Protein AF-A0A949UCL0-F1 (afdb_monomer_lite)

Foldseek 3Di:
DKDKDKDWPDDDPFKTKIKIFIADPVGDTDDIDMDMDTDDDDDD

Structure (mmCIF, N/CA/C/O backbone):
data_AF-A0A949UCL0-F1
#
_entry.id   AF-A0A949UCL0-F1
#
loop_
_atom_site.group_PDB
_atom_site.id
_atom_site.type_symbol
_atom_site.label_atom_id
_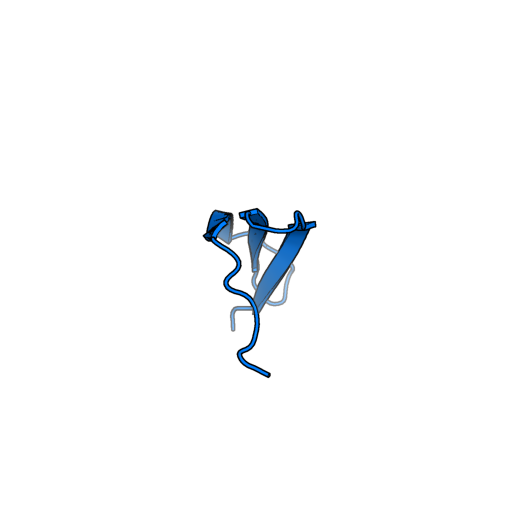atom_site.label_alt_id
_atom_site.label_comp_id
_atom_site.label_asym_id
_atom_site.label_entity_id
_atom_site.label_seq_id
_atom_site.pdbx_PDB_ins_code
_atom_site.Cartn_x
_atom_site.Cartn_y
_atom_site.Cartn_z
_atom_site.occupancy
_atom_site.B_iso_or_equiv
_atom_site.auth_seq_id
_atom_site.auth_comp_id
_atom_site.auth_asym_id
_atom_site.auth_atom_id
_atom_site.pdbx_PDB_model_num
ATOM 1 N N . ARG A 1 1 ? -14.243 -2.240 12.735 1.00 93.25 1 ARG A N 1
ATOM 2 C CA . ARG A 1 1 ? -13.749 -2.919 11.508 1.00 93.25 1 ARG A CA 1
ATOM 3 C C . ARG A 1 1 ? -12.874 -1.932 10.752 1.00 93.25 1 ARG A C 1
ATOM 5 O O . ARG A 1 1 ? -13.286 -0.787 10.645 1.00 93.25 1 ARG A O 1
ATOM 12 N N . LEU A 1 2 ? -11.713 -2.361 10.260 1.00 97.88 2 LEU A N 1
ATOM 13 C CA . LEU A 1 2 ? -10.820 -1.539 9.436 1.00 97.88 2 LEU A CA 1
ATOM 14 C C . LEU A 1 2 ? -10.826 -2.043 7.986 1.00 97.88 2 LEU A C 1
ATOM 16 O O . LEU A 1 2 ? -11.112 -3.220 7.740 1.00 97.88 2 LEU A O 1
ATOM 20 N N . ARG A 1 3 ? -10.534 -1.152 7.039 1.00 98.12 3 ARG A N 1
ATOM 21 C CA . ARG A 1 3 ? -10.386 -1.419 5.605 1.00 98.12 3 ARG A CA 1
ATOM 22 C C . ARG A 1 3 ? -9.003 -0.952 5.167 1.00 98.12 3 ARG A C 1
ATOM 24 O O . ARG A 1 3 ? -8.664 0.209 5.365 1.00 98.12 3 ARG A O 1
ATOM 31 N N . ALA A 1 4 ? -8.228 -1.852 4.571 1.00 98.31 4 ALA A N 1
ATOM 32 C CA . ALA A 1 4 ? -6.964 -1.517 3.928 1.00 98.31 4 ALA A CA 1
ATOM 33 C C . ALA A 1 4 ? -7.199 -1.323 2.425 1.00 98.31 4 ALA A C 1
ATOM 35 O O . ALA A 1 4 ? -7.827 -2.167 1.783 1.00 98.31 4 ALA A O 1
ATOM 36 N N . ILE A 1 5 ? -6.720 -0.211 1.878 1.00 98.06 5 ILE A N 1
ATOM 37 C CA . ILE A 1 5 ? -6.885 0.170 0.475 1.00 98.06 5 ILE A CA 1
ATOM 38 C C . ILE A 1 5 ? -5.495 0.433 -0.090 1.00 98.06 5 ILE A C 1
ATOM 40 O O . ILE A 1 5 ? -4.775 1.277 0.435 1.00 98.06 5 ILE A O 1
ATOM 44 N N . GLY A 1 6 ? -5.124 -0.290 -1.144 1.00 98.00 6 GLY A N 1
ATOM 45 C CA . GLY A 1 6 ? -3.883 -0.069 -1.880 1.00 98.00 6 GLY A CA 1
ATOM 46 C C . GLY A 1 6 ? -4.159 0.609 -3.216 1.00 98.00 6 GLY A C 1
ATOM 47 O O . GLY A 1 6 ? -5.080 0.204 -3.928 1.00 98.00 6 GLY A O 1
ATOM 48 N N . LYS A 1 7 ? -3.357 1.610 -3.575 1.00 98.19 7 LYS A N 1
ATOM 49 C CA . LYS A 1 7 ? -3.393 2.249 -4.892 1.00 98.19 7 LYS A CA 1
ATOM 50 C C . LYS A 1 7 ? -2.005 2.218 -5.507 1.00 98.19 7 LYS A C 1
ATOM 52 O O . LYS A 1 7 ? -1.034 2.683 -4.918 1.00 98.19 7 LYS A O 1
ATOM 57 N N . LEU A 1 8 ? -1.920 1.675 -6.713 1.00 97.88 8 LEU A N 1
ATOM 58 C CA . LEU A 1 8 ? -0.690 1.711 -7.482 1.00 97.88 8 LEU A CA 1
ATOM 59 C C . LEU A 1 8 ? -0.453 3.140 -7.988 1.00 97.88 8 LEU A C 1
ATOM 61 O O . LEU A 1 8 ? -1.333 3.744 -8.601 1.00 97.88 8 LEU A O 1
ATOM 65 N N . L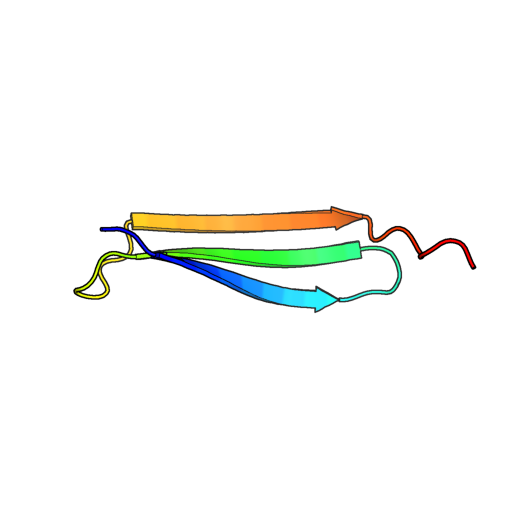EU A 1 9 ? 0.726 3.677 -7.691 1.00 98.12 9 LEU A N 1
ATOM 66 C CA . LEU A 1 9 ? 1.135 5.028 -8.074 1.00 98.12 9 LEU A CA 1
ATOM 67 C C . LEU A 1 9 ? 1.974 5.010 -9.349 1.00 98.12 9 LEU A C 1
ATOM 69 O O . LEU A 1 9 ? 1.798 5.853 -10.224 1.00 98.12 9 LEU A O 1
ATOM 73 N N . HIS A 1 10 ? 2.875 4.036 -9.460 1.00 97.69 10 HIS A N 1
ATOM 74 C CA . HIS A 1 10 ? 3.732 3.848 -10.621 1.00 97.69 10 HIS A CA 1
ATOM 75 C C . HIS A 1 10 ? 3.951 2.357 -10.877 1.00 97.69 10 HIS A C 1
ATOM 77 O O . HIS A 1 10 ? 4.262 1.611 -9.949 1.00 97.69 10 HIS A O 1
ATOM 83 N N . LEU A 1 11 ? 3.812 1.933 -12.134 1.00 96.88 11 LEU A N 1
ATOM 84 C CA . LEU A 1 11 ? 4.123 0.579 -12.587 1.00 96.88 11 LEU A CA 1
ATOM 85 C C . LEU A 1 11 ? 5.115 0.665 -13.743 1.00 96.88 11 LEU A C 1
ATOM 87 O O . LEU A 1 11 ? 4.733 0.923 -14.883 1.00 96.88 11 LEU A O 1
ATOM 91 N N . GLY A 1 12 ? 6.389 0.457 -13.430 1.00 94.00 12 GLY A N 1
ATOM 92 C CA . GLY A 1 12 ? 7.436 0.249 -14.419 1.00 94.00 12 GLY A CA 1
ATOM 93 C C . GLY A 1 12 ? 7.623 -1.236 -14.731 1.00 94.00 12 GLY A C 1
ATOM 94 O O . GLY A 1 12 ? 7.027 -2.112 -14.107 1.00 94.00 12 GLY A O 1
ATOM 95 N N . SER A 1 13 ? 8.517 -1.536 -15.672 1.00 93.50 13 SER A N 1
ATOM 96 C CA . SER A 1 13 ? 8.816 -2.918 -16.077 1.00 93.50 13 SER A CA 1
ATOM 97 C C . SER A 1 13 ? 9.526 -3.752 -15.003 1.00 93.50 13 SER A C 1
ATOM 99 O O . SER A 1 13 ? 9.472 -4.976 -15.048 1.00 93.50 13 SER A O 1
ATOM 101 N N . ARG A 1 14 ? 10.218 -3.105 -14.053 1.00 95.19 14 ARG A N 1
ATOM 102 C CA . ARG A 1 14 ? 11.010 -3.768 -12.997 1.00 95.19 14 ARG A CA 1
ATOM 103 C C . ARG A 1 14 ? 10.737 -3.248 -11.591 1.00 95.19 14 ARG A C 1
ATOM 105 O O . ARG A 1 14 ? 11.120 -3.910 -10.637 1.00 95.19 14 ARG A O 1
ATOM 112 N N . ILE A 1 15 ? 10.130 -2.072 -11.451 1.00 97.25 15 ILE A N 1
ATOM 113 C CA . ILE A 1 15 ? 9.874 -1.414 -10.166 1.00 97.25 15 ILE A CA 1
ATOM 114 C C . ILE A 1 15 ? 8.435 -0.910 -10.164 1.00 97.25 15 ILE A C 1
ATOM 116 O O . ILE A 1 15 ? 8.000 -0.283 -11.131 1.00 97.25 15 ILE A O 1
ATOM 120 N N . ALA A 1 16 ? 7.714 -1.164 -9.077 1.00 98.06 16 ALA A N 1
ATOM 121 C CA . ALA A 1 16 ? 6.378 -0.635 -8.844 1.00 98.06 16 ALA A CA 1
ATOM 122 C C . ALA A 1 16 ? 6.328 0.084 -7.496 1.00 98.06 16 ALA A C 1
ATOM 124 O 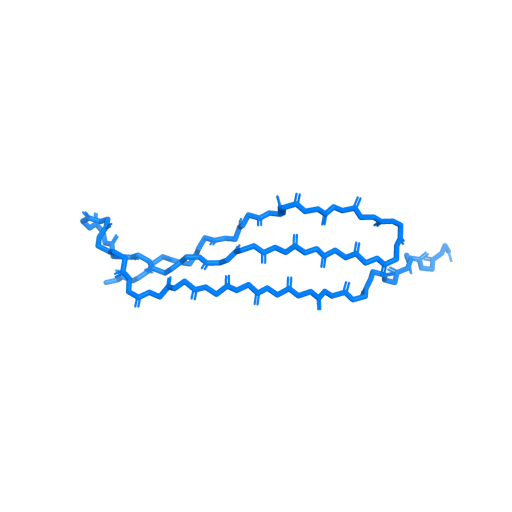O . ALA A 1 16 ? 6.879 -0.411 -6.515 1.00 98.06 16 ALA A O 1
ATOM 125 N N . THR A 1 17 ? 5.631 1.215 -7.444 1.00 98.31 17 THR A N 1
ATOM 126 C CA . THR A 1 17 ? 5.379 1.963 -6.210 1.00 98.31 17 THR A CA 1
ATOM 127 C C . THR A 1 17 ? 3.880 2.068 -5.984 1.00 98.31 17 THR A C 1
ATOM 129 O O . THR A 1 17 ? 3.123 2.386 -6.905 1.00 98.31 17 THR A O 1
ATOM 132 N N . ALA A 1 18 ? 3.446 1.815 -4.755 1.00 98.62 18 ALA A N 1
ATOM 133 C CA . ALA A 1 18 ? 2.056 1.909 -4.337 1.00 98.62 18 ALA A CA 1
ATOM 134 C C . ALA A 1 18 ? 1.936 2.659 -3.007 1.00 98.62 18 ALA A C 1
ATOM 136 O O . ALA A 1 18 ? 2.861 2.661 -2.194 1.00 98.62 18 ALA A O 1
ATOM 137 N N . GLU A 1 19 ? 0.779 3.267 -2.783 1.00 98.50 19 GLU A N 1
ATOM 138 C CA . GLU A 1 19 ? 0.353 3.779 -1.483 1.00 98.50 19 GLU A CA 1
ATOM 139 C C . GLU A 1 19 ? -0.683 2.846 -0.853 1.00 98.50 19 GLU A C 1
ATOM 141 O O . GLU A 1 19 ? -1.430 2.149 -1.545 1.00 98.50 19 GLU A O 1
ATOM 146 N N . GLY A 1 20 ? -0.725 2.838 0.474 1.00 98.44 20 GLY A N 1
ATOM 147 C CA . GLY A 1 20 ? -1.667 2.088 1.285 1.00 98.44 20 GLY A CA 1
ATOM 148 C C . GLY A 1 20 ? -2.313 2.989 2.330 1.00 98.44 20 GLY A C 1
ATOM 149 O O . GLY A 1 20 ? -1.619 3.718 3.038 1.00 98.44 20 GLY A O 1
ATOM 150 N N . ARG A 1 21 ? -3.638 2.919 2.449 1.00 98.56 21 ARG A N 1
ATOM 151 C CA . ARG A 1 21 ? -4.438 3.622 3.462 1.00 98.56 21 ARG A CA 1
ATOM 152 C C . ARG A 1 21 ? -5.197 2.620 4.320 1.00 98.56 21 ARG A C 1
ATOM 154 O O . ARG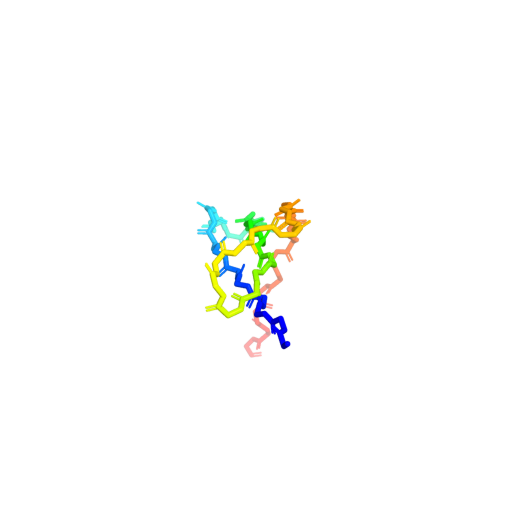 A 1 21 ? -5.730 1.640 3.799 1.00 98.56 21 ARG A O 1
ATOM 161 N N . LEU A 1 22 ? -5.262 2.877 5.622 1.00 98.56 22 LEU A N 1
ATOM 162 C CA . LEU A 1 22 ? -6.052 2.097 6.574 1.00 98.56 22 LEU A CA 1
ATOM 163 C C . LEU A 1 22 ? -7.138 2.986 7.178 1.00 98.56 22 LEU A C 1
ATOM 165 O O . LEU A 1 22 ? -6.818 3.955 7.864 1.00 98.56 22 LEU A O 1
ATOM 169 N N . GLU A 1 23 ? -8.403 2.658 6.931 1.00 98.62 23 GLU A N 1
ATOM 170 C CA . GLU A 1 23 ? -9.554 3.480 7.324 1.00 98.62 23 GLU A CA 1
ATOM 171 C C . GLU A 1 23 ? -10.605 2.673 8.093 1.00 98.62 23 GLU A C 1
ATOM 173 O O . GLU A 1 23 ? -10.750 1.466 7.881 1.00 98.62 23 GLU A O 1
ATOM 178 N N . ASP A 1 24 ? -11.355 3.317 8.987 1.00 98.25 24 ASP A N 1
ATOM 179 C CA . ASP A 1 24 ? -12.550 2.713 9.589 1.00 98.25 24 ASP A CA 1
ATOM 180 C C . ASP A 1 24 ? -13.807 2.896 8.713 1.00 98.25 24 ASP A C 1
ATOM 182 O O . ASP A 1 24 ? -13.759 3.393 7.589 1.00 98.25 24 ASP A O 1
ATOM 186 N N . ALA A 1 25 ? -14.964 2.455 9.214 1.00 97.56 25 ALA A N 1
ATOM 187 C CA . ALA A 1 25 ? -16.237 2.566 8.498 1.00 97.56 25 ALA A CA 1
ATOM 188 C C . ALA A 1 25 ? -16.752 4.012 8.356 1.00 97.56 25 ALA A C 1
ATOM 190 O O . ALA A 1 25 ? -17.622 4.254 7.524 1.00 97.56 25 ALA A O 1
ATOM 191 N N . LEU A 1 26 ? -16.228 4.948 9.152 1.00 97.38 26 LEU A N 1
ATOM 192 C CA . LEU A 1 26 ? -16.565 6.371 9.107 1.00 97.38 26 LEU A CA 1
ATOM 193 C C . LEU A 1 26 ? -15.564 7.166 8.249 1.00 97.38 26 LEU A C 1
ATOM 195 O O . LEU A 1 26 ? -15.689 8.382 8.132 1.00 97.38 26 LEU A O 1
ATOM 199 N N . GLY A 1 27 ? -14.580 6.491 7.641 1.00 96.38 27 GLY A N 1
ATOM 200 C CA . GLY A 1 27 ? -13.562 7.104 6.788 1.00 96.38 27 GLY A CA 1
ATOM 201 C C . GLY A 1 27 ? -12.413 7.757 7.556 1.00 96.38 27 GLY A C 1
ATOM 202 O O . GLY A 1 27 ? -11.608 8.469 6.953 1.00 96.38 27 GLY A O 1
ATOM 203 N N . LYS A 1 28 ? -12.295 7.536 8.874 1.00 98.00 28 LYS A N 1
ATOM 204 C CA . LYS A 1 28 ? -11.145 8.042 9.631 1.00 98.00 28 LYS A CA 1
ATOM 205 C C . LYS A 1 28 ? -9.884 7.320 9.169 1.00 98.00 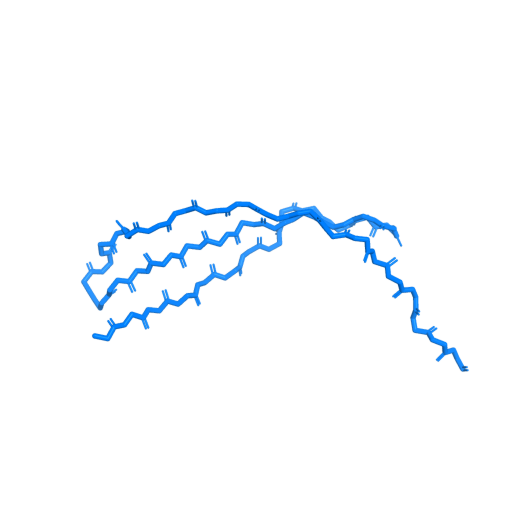28 LYS A C 1
ATOM 207 O O . LYS A 1 28 ? -9.832 6.093 9.209 1.00 98.00 28 LYS A O 1
ATOM 212 N N . LEU A 1 29 ? -8.863 8.081 8.779 1.00 98.25 29 LEU A N 1
ATOM 213 C CA . LEU A 1 29 ? -7.558 7.553 8.389 1.00 98.25 29 LEU A CA 1
ATOM 214 C C . LEU A 1 29 ? -6.722 7.228 9.631 1.00 98.25 29 LEU A C 1
ATOM 216 O O . LEU A 1 29 ? -6.458 8.098 10.459 1.00 98.25 29 LEU A O 1
ATOM 220 N N . TYR A 1 30 ? -6.295 5.975 9.741 1.00 98.38 30 TYR A N 1
ATOM 221 C CA . TYR A 1 30 ? -5.460 5.478 10.836 1.00 98.38 30 TYR A CA 1
ATOM 222 C C . TYR A 1 30 ? -3.993 5.377 10.446 1.00 98.38 30 TYR A C 1
ATOM 224 O O . TYR A 1 30 ? -3.119 5.632 11.268 1.00 98.38 30 TYR A O 1
ATOM 232 N N . ALA A 1 31 ? -3.719 4.989 9.203 1.00 98.50 31 ALA A N 1
ATOM 233 C CA . ALA A 1 31 ? -2.361 4.857 8.707 1.00 98.50 31 ALA A CA 1
ATOM 234 C C . ALA A 1 31 ? -2.291 5.176 7.217 1.00 98.50 31 ALA A C 1
ATOM 236 O O . ALA A 1 31 ? -3.219 4.877 6.458 1.00 98.50 31 ALA A O 1
ATOM 237 N N . HIS A 1 32 ? -1.152 5.735 6.823 1.00 98.25 32 HIS A N 1
ATOM 238 C CA . HIS A 1 32 ? -0.742 5.903 5.441 1.00 98.25 32 HIS A CA 1
ATOM 239 C C . HIS A 1 32 ? 0.679 5.364 5.293 1.00 98.25 32 HIS A C 1
ATOM 241 O O . HIS A 1 32 ? 1.546 5.665 6.113 1.00 98.25 32 HIS A O 1
ATOM 247 N N . ALA A 1 33 ? 0.901 4.551 4.269 1.00 98.44 33 ALA A N 1
ATOM 248 C CA . ALA A 1 33 ? 2.195 3.961 3.980 1.00 98.44 33 ALA A CA 1
ATOM 249 C C . ALA A 1 33 ? 2.442 3.953 2.475 1.00 98.44 33 ALA A C 1
ATOM 251 O O . ALA A 1 33 ? 1.505 3.918 1.680 1.00 98.44 33 ALA A O 1
ATOM 252 N N . THR A 1 34 ? 3.708 3.925 2.089 1.00 98.31 34 THR A N 1
ATOM 253 C CA . THR A 1 34 ? 4.123 3.658 0.715 1.00 98.31 34 THR A CA 1
ATOM 254 C C . THR A 1 34 ? 4.963 2.394 0.680 1.00 98.31 34 THR A C 1
ATOM 256 O O . THR A 1 34 ? 5.569 1.992 1.674 1.00 98.31 34 THR A O 1
ATOM 259 N N . THR A 1 35 ? 4.979 1.742 -0.473 1.00 97.94 35 THR A N 1
ATOM 260 C CA . THR A 1 35 ? 5.844 0.596 -0.725 1.00 97.94 35 THR A CA 1
ATOM 261 C C . THR A 1 35 ? 6.394 0.664 -2.137 1.00 97.94 35 THR A C 1
ATOM 263 O O . THR A 1 35 ? 5.705 1.109 -3.057 1.00 97.94 35 THR A O 1
ATOM 266 N N . THR A 1 36 ? 7.635 0.214 -2.294 1.00 98.06 36 THR A N 1
ATOM 267 C CA . THR A 1 36 ? 8.309 0.076 -3.582 1.00 98.06 36 THR A CA 1
ATOM 268 C C . THR A 1 36 ? 8.806 -1.355 -3.704 1.00 98.06 36 THR A C 1
ATOM 270 O O . THR A 1 36 ? 9.587 -1.820 -2.876 1.00 98.06 36 THR A O 1
ATOM 273 N N . CYS A 1 37 ? 8.354 -2.048 -4.744 1.00 96.44 37 CYS A N 1
ATOM 274 C CA . CYS A 1 37 ? 8.623 -3.461 -4.972 1.00 96.44 37 CYS A CA 1
ATOM 275 C C . CYS A 1 37 ? 9.367 -3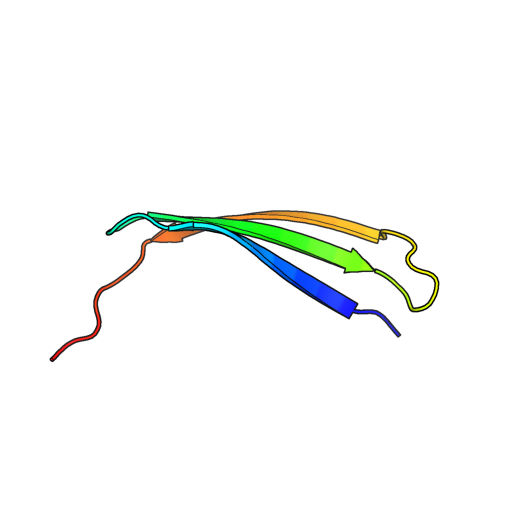.664 -6.292 1.00 96.44 37 CYS A C 1
ATOM 277 O O . CYS A 1 37 ? 9.137 -2.940 -7.263 1.00 96.44 37 CYS A O 1
ATOM 279 N N . ILE A 1 38 ? 10.202 -4.702 -6.349 1.00 97.38 38 ILE A N 1
ATOM 280 C CA . ILE A 1 38 ? 10.737 -5.212 -7.613 1.00 97.38 38 ILE A CA 1
ATOM 281 C C . ILE A 1 38 ? 9.665 -6.088 -8.267 1.00 97.38 38 ILE A C 1
ATOM 283 O O . ILE A 1 38 ? 9.152 -7.016 -7.644 1.00 97.38 38 ILE A O 1
ATOM 287 N N . VAL A 1 39 ? 9.340 -5.800 -9.526 1.00 94.31 39 VAL A N 1
ATOM 288 C CA . VAL A 1 39 ? 8.436 -6.613 -10.345 1.00 94.31 39 VAL A CA 1
ATOM 289 C C . VAL A 1 39 ? 9.264 -7.676 -11.050 1.00 94.31 39 VAL A C 1
ATOM 291 O O . VAL A 1 39 ? 10.136 -7.371 -11.865 1.00 94.31 39 VAL A O 1
ATOM 294 N N . LEU A 1 40 ? 8.999 -8.933 -10.713 1.00 92.19 40 LEU A N 1
ATOM 295 C CA . LEU A 1 40 ? 9.591 -10.088 -11.374 1.00 92.19 40 LEU A CA 1
ATOM 296 C C . LEU A 1 40 ? 8.620 -10.556 -12.461 1.00 92.19 40 LEU A C 1
ATOM 298 O O . LEU A 1 40 ? 7.427 -10.699 -12.201 1.00 92.19 40 LEU A O 1
ATOM 302 N N . GLY A 1 41 ? 9.117 -10.763 -13.681 1.00 84.56 41 GLY A N 1
ATOM 303 C CA . GLY A 1 41 ? 8.296 -11.288 -14.771 1.00 84.56 41 GLY A CA 1
ATOM 304 C C . GLY A 1 41 ? 7.760 -12.686 -14.448 1.00 84.56 41 GLY A C 1
ATOM 305 O O . GLY A 1 41 ? 8.420 -13.464 -13.755 1.00 84.56 41 GLY A O 1
ATOM 306 N N . ALA A 1 42 ? 6.575 -13.018 -14.962 1.00 78.38 42 ALA A N 1
ATOM 307 C CA . ALA A 1 42 ? 6.089 -14.392 -14.932 1.00 78.38 42 ALA A CA 1
ATOM 308 C C . ALA A 1 42 ? 7.005 -15.262 -15.805 1.00 78.38 42 ALA A C 1
ATOM 310 O O . ALA A 1 42 ? 7.355 -14.868 -16.920 1.00 78.38 42 ALA A O 1
ATOM 311 N N . LYS A 1 43 ? 7.410 -16.433 -15.303 1.00 67.75 43 LYS A N 1
ATOM 312 C CA . LYS A 1 43 ? 8.019 -17.446 -16.170 1.00 67.75 43 LYS A CA 1
ATOM 313 C C . LYS A 1 43 ? 6.940 -17.914 -17.149 1.00 67.75 43 LYS A C 1
ATOM 315 O O . LYS A 1 43 ? 5.851 -18.272 -16.701 1.00 67.75 43 LYS A O 1
ATOM 320 N N . GLY A 1 44 ? 7.241 -17.816 -18.444 1.00 57.25 44 GLY A N 1
ATOM 321 C CA . GLY A 1 44 ? 6.466 -18.469 -19.499 1.00 57.25 44 GLY A CA 1
ATOM 322 C C . GLY A 1 44 ? 6.580 -19.982 -19.420 1.00 57.25 44 GLY A C 1
ATOM 323 O O . GLY A 1 44 ? 7.555 -20.463 -18.794 1.00 57.25 44 GLY A O 1
#

pLDDT: mean 95.04, std 8.09, range [57.25, 98.62]

Secondary structure (DSSP, 8-state):
-EEEEEEEEEE-SSEEEEEEEEEETT--EEEEEEEEEE-PPPP-

Radius of gyration: 13.62 Å; chains: 1; bounding box: 28×26×31 Å

Sequence (44 aa):
RLRAIGKLLHLGSRIATAEGRLEDALGKLYAHATTTCIVLGAKG